Protein AF-A0A4U1BUS6-F1 (afdb_monomer_lite)

InterPro domains:
  IPR009061 Putative DNA-binding domain superfamily [SSF46955] (130-176)
  IPR036388 Winged helix-like DNA-binding domain superfamily [G3DSA:1.10.10.10] (131-181)

Structure (mmCIF, N/CA/C/O backbone):
data_AF-A0A4U1BUS6-F1
#
_entry.id   AF-A0A4U1BUS6-F1
#
loop_
_atom_site.group_PDB
_atom_site.id
_atom_site.type_symbol
_atom_site.label_atom_id
_atom_site.label_alt_id
_atom_site.label_comp_id
_atom_site.label_asym_id
_atom_site.label_entity_id
_atom_site.label_seq_id
_atom_site.pdbx_PDB_ins_code
_atom_site.Cartn_x
_atom_site.Cartn_y
_atom_site.Cartn_z
_atom_site.occupancy
_atom_site.B_iso_or_equiv
_atom_site.auth_seq_id
_atom_site.auth_comp_id
_atom_site.auth_asym_id
_atom_site.auth_atom_id
_atom_site.pdbx_PDB_model_num
ATOM 1 N N . MET A 1 1 ? 18.477 3.278 40.713 1.00 36.12 1 MET A N 1
ATOM 2 C CA . MET A 1 1 ? 17.295 3.728 39.943 1.00 36.12 1 MET A CA 1
ATOM 3 C C . MET A 1 1 ? 17.267 3.003 38.602 1.00 36.12 1 MET A C 1
ATOM 5 O O . MET A 1 1 ? 18.088 3.300 37.745 1.00 36.12 1 MET A O 1
ATOM 9 N N . LYS A 1 2 ? 16.392 2.003 38.437 1.00 34.62 2 LYS A N 1
ATOM 10 C CA . LYS A 1 2 ? 16.202 1.302 37.157 1.00 34.62 2 LYS A CA 1
ATOM 11 C C . LYS A 1 2 ? 15.303 2.166 36.267 1.00 34.62 2 LYS A C 1
ATOM 13 O O . LYS A 1 2 ? 14.120 2.302 36.561 1.00 34.62 2 LYS A O 1
ATOM 18 N N . LYS A 1 3 ? 15.855 2.769 35.210 1.00 36.47 3 LYS A N 1
ATOM 19 C CA . LYS A 1 3 ? 15.045 3.366 34.140 1.00 36.47 3 LYS A CA 1
ATOM 20 C C . LYS A 1 3 ? 14.495 2.221 33.295 1.00 36.47 3 LYS A C 1
ATOM 22 O O . LYS A 1 3 ? 15.249 1.503 32.647 1.00 36.47 3 LYS A O 1
ATOM 27 N N . ILE A 1 4 ? 13.186 2.018 33.375 1.00 35.44 4 ILE A N 1
ATOM 28 C CA . ILE A 1 4 ? 12.463 1.046 32.561 1.00 35.44 4 ILE A CA 1
ATOM 29 C C . ILE A 1 4 ? 12.391 1.633 31.148 1.00 35.44 4 ILE A C 1
ATOM 31 O O . ILE A 1 4 ? 11.639 2.574 30.905 1.00 35.44 4 ILE A O 1
ATOM 35 N N . SER A 1 5 ? 13.203 1.094 30.240 1.00 34.31 5 SER A N 1
ATOM 36 C CA . SER A 1 5 ? 13.028 1.251 28.795 1.00 34.31 5 SER A CA 1
ATOM 37 C C . SER A 1 5 ? 11.736 0.527 28.408 1.00 34.31 5 SER A C 1
ATOM 39 O O . SER A 1 5 ? 11.712 -0.695 28.270 1.00 34.31 5 SER A O 1
ATOM 41 N N . LYS A 1 6 ? 10.621 1.259 28.354 1.00 41.12 6 LYS A N 1
ATOM 42 C CA . LYS A 1 6 ? 9.380 0.787 27.733 1.00 41.12 6 LYS A CA 1
ATOM 43 C C . LYS A 1 6 ? 9.433 1.208 26.265 1.00 41.12 6 LYS A C 1
ATOM 45 O O . LYS A 1 6 ? 9.778 2.351 25.992 1.00 41.12 6 LYS A O 1
ATOM 50 N N . TYR A 1 7 ? 9.073 0.286 25.372 1.00 39.47 7 TYR A N 1
ATOM 51 C CA . TYR A 1 7 ? 8.979 0.432 23.907 1.00 39.47 7 TYR A CA 1
ATOM 52 C C . TYR A 1 7 ? 10.235 0.146 23.077 1.00 39.47 7 TYR A C 1
ATOM 54 O O . TYR A 1 7 ? 10.503 0.816 22.085 1.00 39.47 7 TYR A O 1
ATOM 62 N N . GLN A 1 8 ? 10.940 -0.939 23.388 1.00 40.22 8 GLN A N 1
ATOM 63 C CA . GLN A 1 8 ? 11.647 -1.678 22.341 1.00 40.22 8 GLN A CA 1
ATOM 64 C C . GLN A 1 8 ? 10.993 -3.051 22.210 1.00 40.22 8 GLN A C 1
ATOM 66 O O . GLN A 1 8 ? 11.548 -4.073 22.607 1.00 40.22 8 GLN A O 1
ATOM 71 N N . THR A 1 9 ? 9.751 -3.063 21.714 1.00 44.41 9 THR A N 1
ATOM 72 C CA . THR A 1 9 ? 9.121 -4.288 21.218 1.00 44.41 9 THR A CA 1
ATOM 73 C C . THR A 1 9 ? 9.997 -4.756 20.065 1.00 44.41 9 THR A C 1
ATOM 75 O O . THR A 1 9 ? 9.980 -4.180 18.981 1.00 44.41 9 THR A O 1
ATOM 78 N N . SER A 1 10 ? 10.888 -5.705 20.346 1.00 50.00 10 SER A N 1
ATOM 79 C CA . SER A 1 10 ? 11.819 -6.228 19.356 1.00 50.00 10 SER A CA 1
ATOM 80 C C . SER A 1 10 ? 11.019 -6.718 18.153 1.00 50.00 10 SER A C 1
ATOM 82 O O . SER A 1 10 ? 10.105 -7.522 18.327 1.00 50.00 10 SER A O 1
ATOM 84 N N . TRP A 1 11 ? 11.356 -6.272 16.942 1.00 50.28 11 TRP A N 1
ATOM 85 C CA . TRP A 1 11 ? 10.724 -6.712 15.688 1.00 50.28 11 TRP A CA 1
ATOM 86 C C . TRP A 1 11 ? 10.664 -8.245 15.556 1.00 50.28 11 TRP A C 1
ATOM 88 O O . TRP A 1 11 ? 9.760 -8.785 14.925 1.00 50.28 11 TRP A O 1
ATOM 98 N N . THR A 1 12 ? 11.575 -8.950 16.238 1.00 53.78 12 THR A N 1
ATOM 99 C CA . THR A 1 12 ? 11.614 -10.417 16.347 1.00 53.78 12 THR A CA 1
ATOM 100 C C . THR A 1 12 ? 10.429 -11.033 17.098 1.00 53.78 12 THR A C 1
ATOM 102 O O . THR A 1 12 ? 10.265 -12.247 17.057 1.00 53.78 12 THR A O 1
ATOM 105 N N . SER A 1 13 ? 9.640 -10.233 17.821 1.00 59.50 13 SER A N 1
ATOM 106 C CA . SER A 1 13 ? 8.430 -10.676 18.530 1.00 59.50 13 SER A CA 1
ATOM 107 C C . SER A 1 13 ? 7.160 -10.565 17.685 1.00 59.50 13 SER A C 1
ATOM 109 O O . SER A 1 13 ? 6.181 -11.232 17.999 1.00 59.50 13 SER A O 1
ATOM 111 N N . ILE A 1 14 ? 7.185 -9.759 16.616 1.00 62.75 14 ILE A N 1
ATOM 112 C CA . ILE A 1 14 ? 6.013 -9.453 15.780 1.00 62.75 14 ILE A CA 1
ATOM 113 C C . ILE A 1 14 ? 5.982 -10.350 14.538 1.00 62.75 14 ILE A C 1
ATOM 115 O O . ILE A 1 14 ? 4.923 -10.838 14.170 1.00 62.75 14 ILE A O 1
ATOM 119 N N . ALA A 1 15 ? 7.135 -10.631 13.921 1.00 65.31 15 ALA A N 1
ATOM 120 C CA . ALA A 1 15 ? 7.218 -11.524 12.766 1.00 65.31 15 ALA A CA 1
ATOM 121 C C . ALA A 1 15 ? 8.360 -12.536 12.910 1.00 65.31 15 ALA A C 1
ATOM 123 O O . ALA A 1 15 ? 9.442 -12.228 13.417 1.00 65.31 15 ALA A O 1
ATOM 124 N N . LYS A 1 16 ? 8.136 -13.762 12.417 1.00 74.00 16 LYS A N 1
ATOM 125 C CA . LYS A 1 16 ? 9.171 -14.805 12.372 1.00 74.00 16 LYS A CA 1
ATOM 126 C C . LYS A 1 16 ? 10.257 -14.401 11.356 1.00 74.00 16 LYS A C 1
ATOM 128 O O . LYS A 1 16 ? 9.911 -14.170 10.197 1.00 74.00 16 LYS A O 1
ATOM 133 N N . PRO A 1 17 ? 11.556 -14.395 11.717 1.00 70.81 17 PRO A N 1
ATOM 134 C CA . PRO A 1 17 ? 12.642 -13.973 10.819 1.00 70.81 17 PRO A CA 1
ATOM 135 C C . PRO A 1 17 ? 12.650 -14.686 9.456 1.00 70.81 17 PRO A C 1
ATOM 137 O O . PRO A 1 17 ? 12.842 -14.054 8.422 1.00 70.81 17 PRO A O 1
ATOM 140 N N . ASN A 1 18 ? 12.328 -15.984 9.439 1.00 80.38 18 ASN A N 1
ATOM 141 C CA . ASN A 1 18 ? 12.254 -16.779 8.209 1.00 80.38 18 ASN A CA 1
ATOM 142 C C . ASN A 1 18 ? 11.186 -16.289 7.215 1.00 80.38 18 ASN A C 1
ATOM 144 O O . ASN A 1 18 ? 11.340 -16.485 6.012 1.00 80.38 18 ASN A O 1
ATOM 148 N N . GLU A 1 19 ? 10.095 -15.686 7.688 1.00 82.12 19 GLU A N 1
ATOM 149 C CA . GLU A 1 19 ? 9.034 -15.175 6.813 1.00 82.12 19 GLU A CA 1
ATOM 150 C C . GLU A 1 19 ? 9.425 -13.834 6.182 1.00 82.12 19 GLU A C 1
ATOM 152 O O . GLU A 1 19 ? 9.172 -13.624 4.995 1.00 82.12 19 GLU A O 1
ATOM 157 N N . LEU A 1 20 ? 10.134 -12.976 6.924 1.00 82.31 20 LEU A N 1
ATOM 158 C CA . LEU A 1 20 ? 10.682 -11.725 6.393 1.00 82.31 20 LEU A CA 1
ATOM 159 C C . LEU A 1 20 ? 11.756 -11.981 5.329 1.00 82.31 20 LEU A C 1
ATOM 161 O O . LEU A 1 20 ? 11.752 -11.325 4.290 1.00 82.31 20 LEU A O 1
ATOM 165 N N . ASP A 1 21 ? 12.616 -12.983 5.521 1.00 84.06 21 ASP A N 1
ATOM 166 C CA . ASP A 1 21 ? 13.614 -13.362 4.514 1.00 84.06 21 ASP A CA 1
ATOM 167 C C . ASP A 1 21 ? 12.977 -13.930 3.239 1.00 84.06 21 ASP A C 1
ATOM 169 O O . ASP A 1 21 ? 13.398 -13.600 2.126 1.00 84.06 21 ASP A O 1
ATOM 173 N N . LYS A 1 22 ? 11.930 -14.757 3.365 1.00 86.38 22 LYS A N 1
ATOM 174 C CA . LYS A 1 22 ? 11.156 -15.222 2.201 1.00 86.38 22 LYS A CA 1
ATOM 175 C C . LYS A 1 22 ? 10.492 -14.054 1.479 1.00 86.38 22 LYS A C 1
ATOM 177 O O . LYS A 1 22 ? 10.518 -14.005 0.249 1.00 86.38 22 LYS A O 1
ATOM 182 N N . PHE A 1 23 ? 9.909 -13.122 2.230 1.00 87.38 23 PHE A N 1
ATOM 183 C CA . PHE A 1 23 ? 9.269 -11.932 1.685 1.00 87.38 23 PHE A CA 1
ATOM 184 C C . PHE A 1 23 ? 10.274 -11.044 0.944 1.00 87.38 23 PHE A C 1
ATOM 186 O O . PHE A 1 23 ? 10.038 -10.705 -0.214 1.00 87.38 23 PHE A O 1
ATOM 193 N N . LYS A 1 24 ? 11.448 -10.793 1.539 1.00 87.12 24 LYS A N 1
ATOM 194 C CA . LYS A 1 24 ? 12.575 -10.107 0.895 1.00 87.12 24 LYS A CA 1
ATOM 195 C C . LYS A 1 24 ? 12.939 -10.757 -0.433 1.00 87.12 24 LYS A C 1
ATOM 197 O O . LYS A 1 24 ? 12.942 -10.083 -1.456 1.00 87.12 24 LYS A O 1
ATOM 202 N N . ARG A 1 25 ? 13.206 -12.068 -0.449 1.00 85.81 25 ARG A N 1
ATOM 203 C CA . ARG A 1 25 ? 13.584 -12.779 -1.685 1.00 85.81 25 ARG A CA 1
ATOM 204 C C . ARG A 1 25 ? 12.539 -12.596 -2.785 1.00 85.81 25 ARG A C 1
ATOM 206 O O . ARG A 1 25 ? 12.905 -12.319 -3.920 1.00 85.81 25 ARG A O 1
ATOM 213 N N . LYS A 1 26 ? 11.250 -12.693 -2.451 1.00 86.94 26 LYS A N 1
ATOM 214 C CA . LYS A 1 26 ? 10.164 -12.499 -3.422 1.00 86.94 26 LYS A CA 1
ATOM 215 C C . LYS A 1 26 ? 10.061 -11.056 -3.927 1.00 86.94 26 LYS A C 1
ATOM 217 O O . LYS A 1 26 ? 9.867 -10.870 -5.123 1.00 86.94 26 LYS A O 1
ATOM 222 N N . ILE A 1 27 ? 10.240 -10.054 -3.059 1.00 86.44 27 ILE A N 1
ATOM 223 C CA . ILE A 1 27 ? 10.300 -8.639 -3.466 1.00 86.44 27 ILE A CA 1
ATOM 224 C C . ILE A 1 27 ? 11.443 -8.419 -4.458 1.00 86.44 27 ILE A C 1
ATOM 226 O O . ILE A 1 27 ? 11.257 -7.753 -5.475 1.00 86.44 27 ILE A O 1
ATOM 230 N N . LEU A 1 28 ? 12.627 -8.963 -4.173 1.00 83.06 28 LEU A N 1
ATOM 231 C CA . LEU A 1 28 ? 13.819 -8.741 -4.994 1.00 83.06 28 LEU A CA 1
ATOM 232 C C . LEU A 1 28 ? 13.713 -9.375 -6.384 1.00 83.06 28 LEU A C 1
ATOM 234 O O . LEU A 1 28 ? 14.223 -8.806 -7.342 1.00 83.06 28 LEU A O 1
ATOM 238 N N . LEU A 1 29 ? 13.032 -10.517 -6.493 1.00 84.00 29 LEU A N 1
ATOM 239 C CA . LEU A 1 29 ? 12.840 -11.226 -7.761 1.00 84.00 29 LEU A CA 1
ATOM 240 C C . LEU A 1 29 ? 11.815 -10.561 -8.688 1.00 84.00 29 LEU A C 1
ATOM 242 O O . LEU A 1 29 ? 11.810 -10.848 -9.882 1.00 84.00 29 LEU A O 1
ATOM 246 N N . LYS A 1 30 ? 10.938 -9.703 -8.160 1.00 83.25 30 LYS A N 1
ATOM 247 C CA . LYS A 1 30 ? 9.893 -9.048 -8.951 1.00 83.25 30 LYS A CA 1
ATOM 248 C C . LYS A 1 30 ? 10.387 -7.728 -9.569 1.00 83.25 30 LYS A C 1
ATOM 250 O O . LYS A 1 30 ? 11.066 -6.954 -8.879 1.00 83.25 30 LYS A O 1
ATOM 255 N N . PRO A 1 31 ? 10.046 -7.450 -10.844 1.00 80.81 31 PRO A N 1
ATOM 256 C CA . PRO A 1 31 ? 10.315 -6.160 -11.478 1.00 80.81 31 PRO A CA 1
ATOM 257 C C . PRO A 1 31 ? 9.515 -5.027 -10.810 1.00 80.81 31 PRO A C 1
ATOM 259 O O . PRO A 1 31 ? 8.610 -5.268 -10.016 1.00 80.81 31 PRO A O 1
ATOM 262 N N . ILE A 1 32 ? 9.876 -3.770 -11.090 1.00 82.31 32 ILE A N 1
ATOM 263 C CA . ILE A 1 32 ? 9.138 -2.597 -10.589 1.00 82.31 32 ILE A CA 1
ATOM 264 C C . ILE A 1 32 ? 7.957 -2.355 -11.520 1.00 82.31 32 ILE A C 1
ATOM 266 O O . ILE A 1 32 ? 8.085 -1.612 -12.483 1.00 82.31 32 ILE A O 1
ATOM 270 N N . ASN A 1 33 ? 6.844 -3.013 -11.233 1.00 83.25 33 ASN A N 1
ATOM 271 C CA . ASN A 1 33 ? 5.603 -2.914 -11.989 1.00 83.25 33 ASN A CA 1
ATOM 272 C C . ASN A 1 33 ? 4.397 -3.107 -11.051 1.00 83.25 33 ASN A C 1
ATOM 274 O O . ASN A 1 33 ? 4.547 -3.145 -9.822 1.00 83.25 33 ASN A O 1
ATOM 278 N N . GLN A 1 34 ? 3.205 -3.236 -11.632 1.00 84.12 34 GLN A N 1
ATOM 279 C CA . GLN A 1 34 ? 1.971 -3.514 -10.901 1.00 84.12 34 GLN A CA 1
ATOM 280 C C . GLN A 1 34 ? 2.036 -4.820 -10.090 1.00 84.12 34 GLN A C 1
ATOM 282 O O . GLN A 1 34 ? 1.678 -4.815 -8.915 1.00 84.12 34 GLN A O 1
ATOM 287 N N . ASP A 1 35 ? 2.598 -5.899 -10.644 1.00 85.62 35 ASP A N 1
ATOM 288 C CA . ASP A 1 35 ? 2.671 -7.218 -9.986 1.00 85.62 35 ASP A CA 1
ATOM 289 C C . ASP A 1 35 ? 3.459 -7.215 -8.669 1.00 85.62 35 ASP A C 1
ATOM 291 O O . ASP A 1 35 ? 3.328 -8.123 -7.837 1.00 85.62 35 ASP A O 1
ATOM 295 N N . LEU A 1 36 ? 4.380 -6.262 -8.509 1.00 88.19 36 LEU A N 1
ATOM 296 C CA . LEU A 1 36 ? 5.106 -6.058 -7.261 1.00 88.19 36 LEU A CA 1
ATOM 297 C C . LEU A 1 36 ? 4.225 -5.377 -6.216 1.00 88.19 36 LEU A C 1
ATOM 299 O O . LEU A 1 36 ? 4.302 -5.744 -5.045 1.00 88.19 36 LEU A O 1
ATOM 303 N N . ILE A 1 37 ? 3.413 -4.405 -6.632 1.00 87.56 37 ILE A N 1
ATOM 304 C CA . ILE A 1 37 ? 2.452 -3.731 -5.757 1.00 87.56 37 ILE A CA 1
ATOM 305 C C . ILE A 1 37 ? 1.412 -4.744 -5.288 1.00 87.56 37 ILE A C 1
ATOM 307 O O . ILE A 1 37 ? 1.270 -4.923 -4.084 1.00 87.56 37 ILE A O 1
ATOM 311 N N . GLU A 1 38 ? 0.799 -5.481 -6.214 1.00 88.88 38 GLU A N 1
ATOM 312 C CA . GLU A 1 38 ? -0.192 -6.521 -5.911 1.00 88.88 38 GLU A CA 1
ATOM 313 C C . GLU A 1 38 ? 0.382 -7.594 -4.982 1.00 88.88 38 GLU A C 1
ATOM 315 O O . GLU A 1 38 ? -0.231 -7.961 -3.988 1.00 88.88 38 GLU A O 1
ATOM 320 N N . PHE A 1 39 ? 1.623 -8.033 -5.217 1.00 92.56 39 PHE A N 1
ATOM 321 C CA . PHE A 1 39 ? 2.276 -8.992 -4.326 1.00 92.56 39 PHE A CA 1
ATOM 322 C C . PHE A 1 39 ? 2.445 -8.471 -2.891 1.00 92.56 39 PHE A C 1
ATOM 324 O O . PHE A 1 39 ? 2.297 -9.234 -1.931 1.00 92.56 39 PHE A O 1
ATOM 331 N N . ILE A 1 40 ? 2.829 -7.201 -2.732 1.00 90.62 40 ILE A N 1
ATOM 332 C CA . ILE A 1 40 ? 2.961 -6.600 -1.403 1.00 90.62 40 ILE A CA 1
ATOM 333 C C . ILE A 1 40 ? 1.569 -6.455 -0.788 1.00 90.62 40 ILE A C 1
ATOM 335 O O . ILE A 1 40 ? 1.387 -6.840 0.361 1.00 90.62 40 ILE A O 1
ATOM 339 N N . GLU A 1 41 ? 0.597 -5.968 -1.549 1.00 90.12 41 GLU A N 1
ATOM 340 C CA . GLU A 1 41 ? -0.791 -5.794 -1.131 1.00 90.12 41 GLU A CA 1
ATOM 341 C C . GLU A 1 41 ? -1.416 -7.098 -0.630 1.00 90.12 41 GLU A C 1
ATOM 343 O O . GLU A 1 41 ? -1.874 -7.144 0.510 1.00 90.12 41 GLU A O 1
ATOM 348 N N . ASP A 1 42 ? -1.340 -8.177 -1.408 1.00 91.06 42 ASP A N 1
ATOM 349 C CA . ASP A 1 42 ? -1.826 -9.505 -1.025 1.00 91.06 42 ASP A CA 1
ATOM 350 C C . ASP A 1 42 ? -1.174 -9.987 0.269 1.00 91.06 42 ASP A C 1
ATOM 352 O O . ASP A 1 42 ? -1.824 -10.563 1.149 1.00 91.06 42 ASP A O 1
ATOM 356 N N . LYS A 1 43 ? 0.133 -9.730 0.418 1.00 90.44 43 LYS A N 1
ATOM 357 C CA . LYS A 1 43 ? 0.846 -10.101 1.636 1.00 90.44 43 LYS A CA 1
ATOM 358 C C . LYS A 1 43 ? 0.346 -9.308 2.836 1.00 90.44 43 LYS A C 1
ATOM 360 O O . LYS A 1 43 ? 0.270 -9.906 3.899 1.00 90.44 43 LYS A O 1
ATOM 365 N N . ILE A 1 44 ? 0.031 -8.021 2.687 1.00 89.69 44 ILE A N 1
ATOM 366 C CA . ILE A 1 44 ? -0.494 -7.168 3.764 1.00 89.69 44 ILE A CA 1
ATOM 367 C C . ILE A 1 44 ? -1.938 -7.530 4.117 1.00 89.69 44 ILE A C 1
ATOM 369 O O . ILE A 1 44 ? -2.255 -7.622 5.302 1.00 89.69 44 ILE A O 1
ATOM 373 N N . LYS A 1 45 ? -2.788 -7.776 3.115 1.00 86.25 45 LYS A N 1
ATOM 374 C CA . LYS A 1 45 ? -4.178 -8.215 3.301 1.00 86.25 45 LYS A CA 1
ATOM 375 C C . LYS A 1 45 ? -4.254 -9.524 4.082 1.00 86.25 45 LYS A C 1
ATOM 377 O O . LYS A 1 45 ? -5.070 -9.641 4.979 1.00 86.25 45 LYS A O 1
ATOM 382 N N . GLY A 1 46 ? -3.338 -10.461 3.831 1.00 84.44 46 GLY A N 1
ATOM 383 C CA . GLY A 1 46 ? -3.272 -11.725 4.572 1.00 84.44 46 GLY A CA 1
ATOM 384 C C . GLY A 1 46 ? -2.742 -11.641 6.014 1.00 84.44 46 GLY A C 1
ATOM 385 O O . GLY A 1 46 ? -2.570 -12.687 6.643 1.00 84.44 46 GLY A O 1
ATOM 386 N N . LEU A 1 47 ? -2.411 -10.455 6.537 1.00 86.81 47 LEU A N 1
ATOM 387 C CA . LEU A 1 47 ? -1.976 -10.270 7.928 1.00 86.81 47 LEU A CA 1
ATOM 388 C C . LEU A 1 47 ? -3.151 -9.789 8.778 1.00 86.81 47 LEU A C 1
ATOM 390 O O . LEU A 1 47 ? -3.922 -8.945 8.348 1.00 86.81 47 LEU A O 1
ATOM 394 N N . ILE A 1 48 ? -3.241 -10.257 10.020 1.00 80.81 48 ILE A N 1
ATOM 395 C CA . ILE A 1 48 ? -4.353 -9.896 10.915 1.00 80.81 48 ILE A CA 1
ATOM 396 C C . ILE A 1 48 ? -4.001 -8.645 11.738 1.00 80.81 48 ILE A C 1
ATOM 398 O O . ILE A 1 48 ? -4.818 -7.750 11.931 1.00 80.81 48 ILE A O 1
ATOM 402 N N . GLY A 1 49 ? -2.763 -8.548 12.233 1.00 83.06 49 GLY A N 1
ATOM 403 C CA . GLY A 1 49 ? -2.358 -7.473 13.140 1.00 83.06 49 GLY A CA 1
ATOM 404 C C . GLY A 1 49 ? -1.945 -6.190 12.419 1.00 83.06 49 GLY A C 1
ATOM 405 O O . GLY A 1 49 ? -1.053 -6.223 11.575 1.00 83.06 49 GLY A O 1
ATOM 406 N N . ILE A 1 50 ? -2.491 -5.038 12.831 1.00 84.81 50 ILE A N 1
ATOM 407 C CA . ILE A 1 50 ? -2.096 -3.711 12.309 1.00 84.81 50 ILE A CA 1
ATOM 408 C C . ILE A 1 50 ? -0.581 -3.484 12.454 1.00 84.81 50 ILE A C 1
ATOM 410 O O . ILE A 1 50 ? 0.077 -3.029 11.521 1.00 84.81 50 ILE A O 1
ATOM 414 N N . ASP A 1 51 ? -0.001 -3.856 13.598 1.00 84.25 51 ASP A N 1
ATOM 415 C CA . ASP A 1 51 ? 1.443 -3.727 13.837 1.00 84.25 51 ASP A CA 1
ATOM 416 C C . ASP A 1 51 ? 2.280 -4.615 12.906 1.00 84.25 51 ASP A C 1
ATOM 418 O O . ASP A 1 51 ? 3.371 -4.227 12.482 1.00 84.25 51 ASP A O 1
ATOM 422 N N . GLU A 1 52 ? 1.762 -5.791 12.551 1.00 84.81 52 GLU A N 1
ATOM 423 C CA . GLU A 1 52 ? 2.407 -6.691 11.600 1.00 84.81 52 GLU A CA 1
ATOM 424 C C . GLU A 1 52 ? 2.311 -6.129 10.174 1.00 84.81 52 GLU A C 1
ATOM 426 O O . GLU A 1 52 ? 3.324 -6.073 9.474 1.00 84.81 52 GLU A O 1
ATOM 431 N N . LYS A 1 53 ? 1.143 -5.606 9.774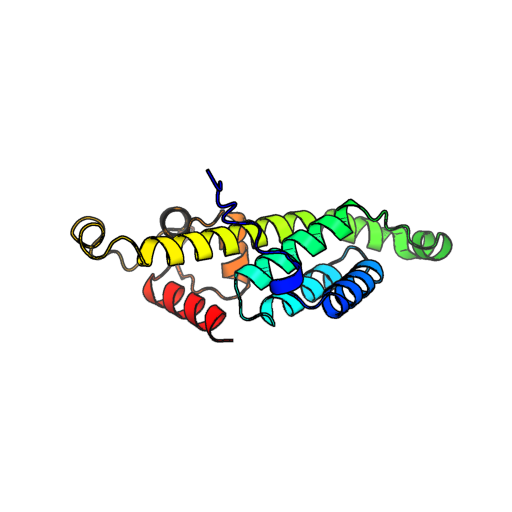 1.00 88.88 53 LYS A N 1
ATOM 432 C CA . LYS A 1 53 ? 0.950 -4.904 8.491 1.00 88.88 53 LYS A CA 1
ATOM 433 C C . LYS A 1 53 ? 1.950 -3.756 8.335 1.00 88.88 53 LYS A C 1
ATOM 435 O O . LYS A 1 53 ? 2.692 -3.697 7.352 1.00 88.88 53 LYS A O 1
ATOM 440 N N . MET A 1 54 ? 2.050 -2.890 9.343 1.00 87.62 54 MET A N 1
ATOM 441 C CA . MET A 1 54 ? 2.997 -1.771 9.341 1.00 87.62 54 MET A CA 1
ATOM 442 C C . MET A 1 54 ? 4.459 -2.237 9.280 1.00 87.62 54 MET A C 1
ATOM 444 O O . MET A 1 54 ? 5.262 -1.642 8.557 1.00 87.62 54 MET A O 1
ATOM 448 N N . LEU A 1 55 ? 4.820 -3.315 9.987 1.00 88.88 55 LEU A N 1
ATOM 449 C CA . LEU A 1 55 ? 6.164 -3.896 9.926 1.00 88.88 55 LEU A CA 1
ATOM 450 C C . LEU A 1 55 ? 6.522 -4.347 8.505 1.00 88.88 55 LEU A C 1
ATOM 452 O O . LEU A 1 55 ? 7.592 -3.990 8.005 1.00 88.88 55 LEU A O 1
ATOM 456 N N . TYR A 1 56 ? 5.646 -5.107 7.846 1.00 90.25 56 TYR A N 1
ATOM 457 C CA . TYR A 1 56 ? 5.900 -5.597 6.489 1.00 90.25 56 TYR A CA 1
ATOM 458 C C . TYR A 1 56 ? 6.001 -4.455 5.473 1.00 90.25 56 TYR A C 1
ATOM 460 O O . TYR A 1 56 ? 6.866 -4.503 4.598 1.00 90.25 56 TYR A O 1
ATOM 468 N N . LEU A 1 57 ? 5.200 -3.398 5.621 1.00 91.44 57 LEU A N 1
ATOM 469 C CA . LEU A 1 57 ? 5.281 -2.201 4.780 1.00 91.44 57 LEU A CA 1
ATOM 470 C C . LEU A 1 57 ? 6.602 -1.444 4.970 1.00 91.44 57 LEU A C 1
ATOM 472 O O . LEU A 1 57 ? 7.290 -1.143 3.993 1.00 91.44 57 LEU A O 1
ATOM 476 N N . HIS A 1 58 ? 7.016 -1.190 6.215 1.00 90.00 58 HIS A N 1
ATOM 477 C CA . HIS A 1 58 ? 8.315 -0.568 6.495 1.00 90.00 58 HIS A CA 1
ATOM 478 C C . HIS A 1 58 ? 9.481 -1.411 5.972 1.00 90.00 58 HIS A C 1
ATOM 480 O O . HIS A 1 58 ? 10.444 -0.871 5.420 1.00 90.00 58 HIS A O 1
ATOM 486 N N . PHE A 1 59 ? 9.388 -2.732 6.119 1.00 89.44 59 PHE A N 1
ATOM 487 C CA . PHE A 1 59 ? 10.386 -3.660 5.611 1.00 89.44 59 PHE A CA 1
ATOM 488 C C . PHE A 1 59 ? 10.446 -3.639 4.078 1.00 89.44 59 PHE A C 1
ATOM 490 O O . PHE A 1 59 ? 11.527 -3.470 3.517 1.00 89.44 59 PHE A O 1
ATOM 497 N N . ALA A 1 60 ? 9.301 -3.708 3.393 1.00 89.19 60 ALA A N 1
ATOM 498 C CA . ALA A 1 60 ? 9.230 -3.605 1.938 1.00 89.19 60 ALA A CA 1
ATOM 499 C C . ALA A 1 60 ? 9.819 -2.279 1.439 1.00 89.19 60 ALA A C 1
ATOM 501 O O . ALA A 1 60 ? 10.669 -2.286 0.551 1.00 89.19 60 ALA A O 1
ATOM 502 N N . LYS A 1 61 ? 9.453 -1.146 2.056 1.00 90.75 61 LYS A N 1
ATOM 503 C CA . LYS A 1 61 ? 9.998 0.175 1.705 1.00 90.75 61 LYS A CA 1
ATOM 504 C C . LYS A 1 61 ? 11.521 0.198 1.799 1.00 90.75 61 LYS A C 1
ATOM 506 O O . LYS A 1 61 ? 12.187 0.684 0.888 1.00 90.75 61 LYS A O 1
ATOM 511 N N . LYS A 1 62 ? 12.074 -0.351 2.884 1.00 88.00 62 LYS A N 1
ATOM 512 C CA . LYS A 1 62 ? 13.523 -0.436 3.096 1.00 88.00 62 LYS A CA 1
ATOM 513 C C . LYS A 1 62 ? 14.207 -1.257 2.001 1.00 88.00 62 LYS A C 1
ATOM 515 O O . LYS A 1 62 ? 15.202 -0.808 1.442 1.00 88.00 62 LYS A O 1
ATOM 520 N N . GLU A 1 63 ? 13.683 -2.438 1.684 1.00 87.75 63 GLU A N 1
ATOM 521 C CA . GLU A 1 63 ? 14.275 -3.312 0.665 1.00 87.75 63 GLU A CA 1
ATOM 522 C C . GLU A 1 63 ? 14.197 -2.695 -0.740 1.00 87.75 63 GLU A C 1
ATOM 524 O O . GLU A 1 63 ? 15.154 -2.794 -1.507 1.00 87.75 63 GLU A O 1
ATOM 529 N N . LEU A 1 64 ? 13.105 -1.992 -1.060 1.00 86.06 64 LEU A N 1
ATOM 530 C CA . LEU A 1 64 ? 12.941 -1.284 -2.333 1.00 86.06 64 LEU A CA 1
ATOM 531 C C . LEU A 1 64 ? 13.886 -0.088 -2.487 1.00 86.06 64 LEU A C 1
ATOM 533 O O . LEU A 1 64 ? 14.337 0.175 -3.597 1.00 86.06 64 LEU A O 1
ATOM 537 N N . LEU A 1 65 ? 14.189 0.624 -1.398 1.00 84.31 65 LEU A N 1
ATOM 538 C CA . LEU A 1 65 ? 15.119 1.758 -1.412 1.00 84.31 65 LEU A CA 1
ATOM 539 C C . LEU A 1 65 ? 16.585 1.324 -1.498 1.00 84.31 65 LEU A C 1
ATOM 541 O O . LEU A 1 65 ? 17.395 2.025 -2.095 1.00 84.31 65 LEU A O 1
ATOM 545 N N . HIS A 1 66 ? 16.939 0.195 -0.881 1.00 77.88 66 HIS A N 1
ATOM 546 C CA . HIS A 1 66 ? 18.328 -0.268 -0.807 1.00 77.88 66 HIS A CA 1
ATOM 547 C C . HIS A 1 66 ? 18.753 -1.171 -1.968 1.00 77.88 66 HIS A C 1
ATOM 549 O O . HIS A 1 66 ? 19.938 -1.476 -2.089 1.00 77.88 66 HIS A O 1
ATOM 555 N N . THR A 1 67 ? 17.818 -1.611 -2.811 1.00 74.06 67 THR A N 1
ATOM 556 C CA . THR A 1 67 ? 18.124 -2.525 -3.915 1.00 74.06 67 THR A CA 1
ATOM 557 C C . THR A 1 67 ? 18.073 -1.799 -5.251 1.00 74.06 67 THR A C 1
ATOM 559 O O . THR A 1 67 ? 16.996 -1.487 -5.762 1.00 74.06 67 THR A O 1
ATOM 562 N N . GLU A 1 68 ? 19.233 -1.616 -5.880 1.00 67.62 68 GLU A N 1
ATOM 563 C CA . GLU A 1 68 ? 19.289 -1.261 -7.297 1.00 67.62 68 GLU A CA 1
ATOM 564 C C . GLU A 1 68 ? 18.858 -2.458 -8.152 1.00 67.62 68 GLU A C 1
ATOM 566 O O . GLU A 1 68 ? 19.584 -3.441 -8.296 1.00 67.62 68 GLU A O 1
ATOM 571 N N . ARG A 1 69 ? 17.663 -2.377 -8.743 1.00 72.75 69 ARG A N 1
ATOM 572 C CA . ARG A 1 69 ? 17.196 -3.377 -9.706 1.00 72.75 69 ARG A CA 1
ATOM 573 C C . ARG A 1 69 ? 17.716 -3.033 -11.095 1.00 72.75 69 ARG A C 1
ATOM 575 O O . ARG A 1 69 ? 17.258 -2.065 -11.709 1.00 72.75 69 ARG A O 1
ATOM 582 N N . ARG A 1 70 ? 18.658 -3.838 -11.584 1.00 68.50 70 ARG A N 1
ATOM 583 C CA . ARG A 1 70 ? 19.157 -3.766 -12.958 1.00 68.50 70 ARG A CA 1
ATOM 584 C C . ARG A 1 70 ? 18.674 -5.002 -13.717 1.00 68.50 70 ARG A C 1
ATOM 586 O O . ARG A 1 70 ? 19.047 -6.105 -13.320 1.00 68.50 70 ARG A O 1
ATOM 593 N N . PRO A 1 71 ? 17.805 -4.845 -14.729 1.00 69.44 71 PRO A N 1
ATOM 594 C CA . PRO A 1 71 ? 17.498 -5.946 -15.629 1.00 69.44 71 PRO A CA 1
ATOM 595 C C . PRO A 1 71 ? 18.765 -6.381 -16.370 1.00 69.44 71 PRO A C 1
ATOM 597 O O . PRO A 1 71 ? 19.717 -5.606 -16.497 1.00 69.44 71 PRO A O 1
ATOM 600 N N . ASP A 1 72 ? 18.762 -7.624 -16.841 1.00 80.06 72 ASP A N 1
ATOM 601 C CA . ASP A 1 72 ? 19.792 -8.093 -17.759 1.00 80.06 72 ASP A CA 1
ATOM 602 C C . ASP A 1 72 ? 19.839 -7.194 -19.005 1.00 80.06 72 ASP A C 1
ATOM 604 O O . ASP A 1 72 ? 18.802 -6.702 -19.455 1.00 80.06 72 ASP A O 1
ATOM 608 N N . PHE A 1 73 ? 21.039 -6.944 -19.532 1.00 80.69 73 PHE A N 1
ATOM 609 C CA . PHE A 1 73 ? 21.238 -5.952 -20.588 1.00 80.69 73 PHE A CA 1
ATOM 610 C C . PHE A 1 73 ? 20.491 -6.331 -21.871 1.00 80.69 73 PHE A C 1
ATOM 612 O O . PHE A 1 73 ? 19.812 -5.487 -22.452 1.00 80.69 73 PHE A O 1
ATOM 619 N N . GLU A 1 74 ? 20.558 -7.599 -22.280 1.00 82.50 74 GLU A N 1
ATOM 620 C CA . GLU A 1 74 ? 19.894 -8.070 -23.499 1.00 82.50 74 GLU A CA 1
ATOM 621 C C . GLU A 1 74 ? 18.371 -8.012 -23.352 1.00 82.50 74 GLU A C 1
ATOM 623 O O . GLU A 1 74 ? 17.668 -7.531 -24.243 1.00 82.50 74 GLU A O 1
ATOM 628 N N . HIS A 1 75 ? 17.857 -8.413 -22.187 1.00 82.88 75 HIS A N 1
ATOM 629 C CA . HIS A 1 75 ? 16.432 -8.314 -21.880 1.00 82.88 75 HIS A CA 1
ATOM 630 C C . HIS A 1 75 ? 15.950 -6.857 -21.808 1.00 82.88 75 HIS A C 1
ATOM 632 O O . HIS A 1 75 ? 14.856 -6.533 -22.263 1.00 82.88 75 HIS A O 1
ATOM 638 N N . PHE A 1 76 ? 16.751 -5.957 -21.240 1.00 82.31 76 PHE A N 1
ATOM 639 C CA . PHE A 1 76 ? 16.410 -4.541 -21.172 1.00 82.31 76 PHE A CA 1
ATOM 640 C C . PHE A 1 76 ? 16.289 -3.927 -22.564 1.00 82.31 76 PHE A C 1
ATOM 642 O O . PHE A 1 76 ? 15.292 -3.271 -22.833 1.00 82.31 76 PHE A O 1
ATOM 649 N N . VAL A 1 77 ? 17.249 -4.189 -23.455 1.00 84.00 77 VAL A N 1
ATOM 650 C CA . VAL A 1 77 ? 17.213 -3.688 -24.838 1.00 84.00 77 VAL A CA 1
ATOM 651 C C . VAL A 1 77 ? 15.985 -4.213 -25.588 1.00 84.00 77 VAL A C 1
ATOM 653 O O . VAL A 1 77 ? 15.362 -3.471 -26.340 1.00 84.00 77 VAL A O 1
ATOM 656 N N . ALA A 1 78 ? 15.597 -5.470 -25.360 1.00 86.38 78 ALA A N 1
ATOM 657 C CA . ALA A 1 78 ? 14.429 -6.063 -26.008 1.00 86.38 78 ALA A CA 1
ATOM 658 C C . ALA A 1 78 ? 13.079 -5.492 -25.522 1.00 86.38 78 ALA A C 1
ATOM 660 O O . ALA A 1 78 ? 12.098 -5.550 -26.262 1.00 86.38 78 ALA A O 1
ATOM 661 N N . PHE A 1 79 ? 13.012 -4.957 -24.297 1.00 83.19 79 PHE A N 1
ATOM 662 C CA . PHE A 1 79 ? 11.761 -4.538 -23.645 1.00 83.19 79 PHE A CA 1
ATOM 663 C C . PHE A 1 79 ? 11.842 -3.140 -23.011 1.00 83.19 79 PHE A C 1
ATOM 665 O O . PHE A 1 79 ? 11.137 -2.858 -22.039 1.00 83.19 79 PHE A O 1
ATOM 672 N N . GLU A 1 80 ? 12.703 -2.265 -23.534 1.00 83.19 80 GLU A N 1
ATOM 673 C CA . GLU A 1 80 ? 13.002 -0.952 -22.948 1.00 83.19 80 GLU A CA 1
ATOM 674 C C . GLU A 1 80 ? 11.730 -0.123 -22.725 1.00 83.19 80 GLU A C 1
ATOM 676 O O . GLU A 1 80 ? 11.506 0.381 -21.622 1.00 83.19 80 GLU A O 1
ATOM 681 N N . ASP A 1 81 ? 10.851 -0.075 -23.728 1.00 84.00 81 ASP A N 1
ATOM 682 C CA . ASP A 1 81 ? 9.587 0.664 -23.671 1.00 84.00 81 ASP A CA 1
ATOM 683 C C . ASP A 1 81 ? 8.701 0.216 -22.501 1.00 84.00 81 ASP A C 1
ATOM 685 O O . ASP A 1 81 ? 8.138 1.051 -21.788 1.00 84.00 81 ASP A O 1
ATOM 689 N N . ASN A 1 82 ? 8.628 -1.094 -22.239 1.00 80.81 82 ASN A N 1
ATOM 690 C CA . ASN A 1 82 ? 7.849 -1.638 -21.126 1.00 80.81 82 ASN A CA 1
ATOM 691 C C . ASN A 1 82 ? 8.444 -1.206 -19.782 1.00 80.81 82 ASN A C 1
ATOM 693 O O . ASN A 1 82 ? 7.718 -0.738 -18.909 1.00 80.81 82 ASN A O 1
ATOM 697 N N . TYR A 1 83 ? 9.770 -1.284 -19.628 1.00 78.00 83 TYR A N 1
ATOM 698 C CA . TYR A 1 83 ? 10.437 -0.845 -18.401 1.00 78.00 83 TYR A CA 1
ATOM 699 C C . TYR A 1 83 ? 10.264 0.652 -18.141 1.00 78.00 83 TYR A C 1
ATOM 701 O O . TYR A 1 83 ? 10.099 1.061 -16.988 1.00 78.00 83 TYR A O 1
ATOM 709 N N . MET A 1 84 ? 10.322 1.477 -19.188 1.00 79.88 84 MET A N 1
ATOM 710 C CA . MET A 1 84 ? 10.133 2.920 -19.058 1.00 79.88 84 MET A CA 1
ATOM 711 C C . MET A 1 84 ? 8.688 3.261 -18.699 1.00 79.88 84 MET A C 1
ATOM 713 O O . MET A 1 84 ? 8.467 4.065 -17.791 1.00 79.88 84 MET A O 1
ATOM 717 N N . ASN A 1 85 ? 7.718 2.615 -19.349 1.00 81.75 85 ASN A N 1
ATOM 718 C CA . ASN A 1 85 ? 6.298 2.786 -19.055 1.00 81.75 85 ASN A CA 1
ATOM 719 C C . ASN A 1 85 ? 5.964 2.351 -17.618 1.00 81.75 85 ASN A C 1
ATOM 721 O O . ASN A 1 85 ? 5.330 3.095 -16.866 1.00 81.75 85 ASN A O 1
ATOM 725 N N . ASP A 1 86 ? 6.471 1.193 -17.191 1.00 80.19 86 ASP A N 1
ATOM 726 C CA . ASP A 1 86 ? 6.245 0.675 -15.843 1.00 80.19 86 ASP A CA 1
ATOM 727 C C . ASP A 1 86 ? 6.843 1.592 -14.770 1.00 80.19 86 ASP A C 1
ATOM 729 O O . ASP A 1 86 ? 6.195 1.887 -13.767 1.00 80.19 86 ASP A O 1
ATOM 733 N N . ARG A 1 87 ? 8.053 2.122 -14.991 1.00 76.75 87 ARG A N 1
ATOM 734 C CA . ARG A 1 87 ? 8.687 3.068 -14.056 1.00 76.75 87 ARG A CA 1
ATOM 735 C C . ARG A 1 87 ? 7.952 4.401 -13.945 1.00 76.75 87 ARG A C 1
ATOM 737 O O . ARG A 1 87 ? 8.018 5.033 -12.890 1.00 76.75 87 ARG A O 1
ATOM 744 N N . GLN A 1 88 ? 7.311 4.858 -15.020 1.00 79.00 88 GLN A N 1
ATOM 745 C CA . GLN A 1 88 ? 6.541 6.102 -15.009 1.00 79.00 88 GLN A CA 1
ATOM 746 C C . GLN A 1 88 ? 5.201 5.931 -14.289 1.00 79.00 88 GLN A C 1
ATOM 748 O O . GLN A 1 88 ? 4.811 6.804 -13.511 1.00 79.00 88 GLN A O 1
ATOM 753 N N . ASN A 1 89 ? 4.525 4.803 -14.514 1.00 79.12 89 ASN A N 1
ATOM 754 C CA . ASN A 1 89 ? 3.167 4.583 -14.021 1.00 79.12 89 ASN A CA 1
ATOM 755 C C . ASN A 1 89 ? 3.123 3.953 -12.627 1.00 79.12 89 ASN A C 1
ATOM 757 O O . ASN A 1 89 ? 2.230 4.264 -11.838 1.00 79.12 89 ASN A O 1
ATOM 761 N N . PHE A 1 90 ? 4.093 3.101 -12.291 1.00 81.56 90 PHE A N 1
ATOM 762 C CA . PHE A 1 90 ? 4.103 2.362 -11.036 1.00 81.56 90 PHE A CA 1
ATOM 763 C C . PHE A 1 90 ? 5.196 2.875 -10.110 1.00 81.56 90 PHE A C 1
ATOM 765 O O . PHE A 1 90 ? 6.395 2.775 -10.369 1.00 81.56 90 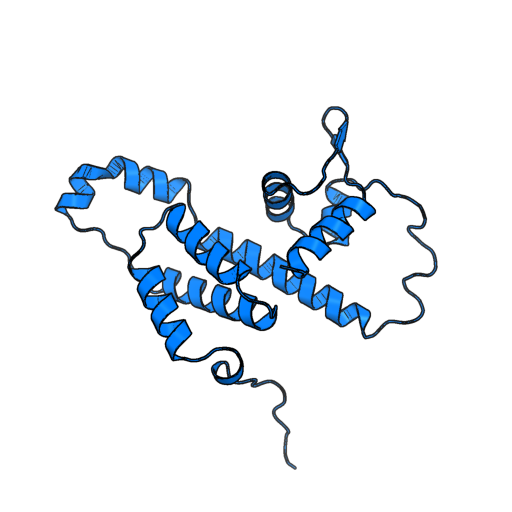PHE A O 1
ATOM 772 N N . ASN A 1 91 ? 4.766 3.390 -8.959 1.00 84.75 91 ASN A N 1
ATOM 773 C CA . ASN A 1 91 ? 5.667 3.802 -7.895 1.00 84.75 91 ASN A CA 1
ATOM 774 C C . ASN A 1 91 ? 5.332 3.048 -6.599 1.00 84.75 91 ASN A C 1
ATOM 776 O O . ASN A 1 91 ? 4.571 3.558 -5.771 1.00 84.75 91 ASN A O 1
ATOM 780 N N . PRO A 1 92 ? 5.912 1.847 -6.401 1.00 85.94 92 PRO A N 1
ATOM 781 C CA . PRO A 1 92 ? 5.659 1.036 -5.214 1.00 85.94 92 PRO A CA 1
ATOM 782 C C . PRO A 1 92 ? 6.009 1.755 -3.908 1.00 85.94 92 PRO A C 1
ATOM 784 O O . PRO A 1 92 ? 5.344 1.547 -2.904 1.00 85.94 92 PRO A O 1
ATOM 787 N N . ILE A 1 93 ? 7.015 2.638 -3.908 1.00 87.00 93 ILE A N 1
ATOM 788 C CA . ILE A 1 93 ? 7.406 3.395 -2.707 1.00 87.00 93 ILE A CA 1
ATOM 789 C C . ILE A 1 93 ? 6.298 4.373 -2.313 1.00 87.00 93 ILE A C 1
ATOM 791 O O . ILE A 1 93 ? 5.877 4.378 -1.160 1.00 87.00 93 ILE A O 1
ATOM 795 N N . LYS A 1 94 ? 5.783 5.153 -3.273 1.00 86.88 94 LYS A N 1
ATOM 796 C CA . LYS A 1 94 ? 4.646 6.053 -3.026 1.00 86.88 94 LYS A CA 1
ATOM 797 C C . LYS A 1 94 ? 3.407 5.282 -2.575 1.00 86.88 94 LYS A C 1
ATOM 799 O O . LYS A 1 94 ? 2.701 5.751 -1.691 1.00 86.88 94 LYS A O 1
ATOM 804 N N . TRP A 1 95 ? 3.153 4.110 -3.160 1.00 90.25 95 TRP A N 1
ATOM 805 C CA . TRP A 1 95 ? 2.051 3.249 -2.729 1.00 90.25 95 TRP A CA 1
ATOM 806 C C . TRP A 1 95 ? 2.232 2.783 -1.273 1.00 90.25 95 TRP A C 1
ATOM 808 O O . TRP A 1 95 ? 1.297 2.902 -0.486 1.00 90.25 95 TRP A O 1
ATOM 818 N N . ILE A 1 96 ? 3.439 2.354 -0.877 1.00 89.44 96 ILE A N 1
ATOM 819 C CA . ILE A 1 96 ? 3.723 1.958 0.514 1.00 89.44 96 ILE A CA 1
ATOM 820 C C . ILE A 1 96 ? 3.538 3.133 1.479 1.00 89.44 96 ILE A C 1
ATOM 822 O O . ILE A 1 96 ? 3.032 2.936 2.579 1.00 89.44 96 ILE A O 1
ATOM 826 N N . ASP A 1 97 ? 3.936 4.346 1.096 1.00 85.88 97 ASP A N 1
ATOM 827 C CA . ASP A 1 97 ? 3.780 5.530 1.948 1.00 85.88 97 ASP A CA 1
ATOM 828 C C . ASP A 1 97 ? 2.310 5.832 2.250 1.00 85.88 97 ASP A C 1
ATOM 830 O O . ASP A 1 97 ? 1.954 6.069 3.405 1.00 85.88 97 ASP A O 1
ATOM 834 N N . VAL A 1 98 ? 1.456 5.743 1.229 1.00 85.81 98 VAL A N 1
ATOM 835 C CA . VAL A 1 98 ? -0.001 5.869 1.368 1.00 85.81 98 VAL A CA 1
ATOM 836 C C . VAL A 1 98 ? -0.564 4.782 2.287 1.00 85.81 98 VAL A C 1
ATOM 838 O O . VAL A 1 98 ? -1.416 5.056 3.133 1.00 85.81 98 VAL A O 1
ATOM 841 N N . GLU A 1 99 ? -0.074 3.551 2.152 1.00 87.44 99 GLU A N 1
ATOM 842 C CA . GLU A 1 99 ? -0.533 2.424 2.961 1.00 87.44 99 GLU A CA 1
ATOM 843 C C . GLU A 1 99 ? -0.104 2.551 4.433 1.00 87.44 99 GLU A C 1
ATOM 845 O O . GLU A 1 99 ? -0.885 2.295 5.348 1.00 87.44 99 GLU A O 1
ATOM 850 N N . LEU A 1 100 ? 1.123 3.007 4.689 1.00 87.00 100 LEU A N 1
ATOM 851 C CA . LEU A 1 100 ? 1.613 3.279 6.041 1.00 87.00 100 LEU A CA 1
ATOM 852 C C . LEU A 1 100 ? 0.812 4.387 6.727 1.00 87.00 100 LEU A C 1
ATOM 854 O O . LEU A 1 100 ? 0.496 4.259 7.912 1.00 87.00 100 LEU A O 1
ATOM 858 N N . GLU A 1 101 ? 0.477 5.457 6.003 1.00 81.88 101 GLU A N 1
ATOM 859 C CA . GLU A 1 101 ? -0.385 6.531 6.505 1.00 81.88 101 GLU A CA 1
ATOM 860 C C . GLU A 1 101 ? -1.753 5.977 6.922 1.00 81.88 101 GLU A C 1
ATOM 862 O O . GLU A 1 101 ? -2.210 6.229 8.039 1.00 81.88 101 GLU A O 1
ATOM 867 N N . PHE A 1 102 ? -2.361 5.143 6.073 1.00 84.56 102 PHE A N 1
ATOM 868 C CA . PHE A 1 102 ? -3.639 4.494 6.355 1.00 84.56 102 PHE A CA 1
ATOM 869 C C . PHE A 1 102 ? -3.608 3.696 7.668 1.00 84.56 102 PHE A C 1
ATOM 871 O O . PHE A 1 102 ? -4.376 3.994 8.585 1.00 84.56 102 PHE A O 1
ATOM 878 N N . TRP A 1 103 ? -2.687 2.738 7.813 1.00 84.25 103 TRP A N 1
ATOM 879 C CA . TRP A 1 103 ? -2.629 1.897 9.017 1.00 84.25 103 TRP A CA 1
ATOM 880 C C . TRP A 1 103 ? -2.257 2.682 10.279 1.00 84.25 103 TRP A C 1
ATOM 882 O O . TRP A 1 103 ? -2.748 2.373 11.366 1.00 84.25 103 TRP A O 1
ATOM 892 N N . THR A 1 104 ? -1.450 3.738 10.142 1.00 82.81 104 THR A N 1
ATOM 893 C CA . THR A 1 104 ? -1.144 4.652 11.253 1.00 82.81 104 THR A CA 1
ATOM 894 C C . THR A 1 104 ? -2.410 5.346 11.752 1.00 82.81 104 THR A C 1
ATOM 896 O O . THR A 1 104 ? -2.640 5.412 12.960 1.00 82.81 104 THR A O 1
ATOM 899 N N . ASN A 1 105 ? -3.263 5.817 10.841 1.00 79.06 105 ASN A N 1
ATOM 900 C CA . ASN A 1 105 ? -4.501 6.509 11.192 1.00 79.06 105 ASN A CA 1
ATOM 901 C C . ASN A 1 105 ? -5.530 5.572 11.831 1.00 79.06 105 ASN A C 1
ATOM 903 O O . ASN A 1 105 ? -6.124 5.936 12.845 1.00 79.06 105 ASN A O 1
ATOM 907 N N . ILE A 1 106 ? -5.673 4.343 11.327 1.00 80.31 106 ILE A N 1
ATOM 908 C CA . ILE A 1 106 ? -6.523 3.320 11.960 1.00 80.31 106 ILE A CA 1
ATOM 909 C C . ILE A 1 106 ? -6.031 3.009 13.378 1.00 80.31 106 ILE A C 1
ATOM 911 O O . ILE A 1 106 ? -6.810 3.012 14.333 1.00 80.31 106 ILE A O 1
ATOM 915 N N . LYS A 1 107 ? -4.718 2.830 13.557 1.00 81.38 107 LYS A N 1
ATOM 916 C CA . LYS A 1 107 ? -4.126 2.605 14.880 1.00 81.38 107 LYS A CA 1
ATOM 917 C C . LYS A 1 107 ? -4.408 3.764 15.844 1.00 81.38 107 LYS A C 1
ATOM 919 O O . LYS A 1 107 ? -4.733 3.524 17.007 1.00 81.38 107 LYS A O 1
ATOM 924 N N . LEU A 1 108 ? -4.313 5.009 15.369 1.00 77.94 108 LEU A N 1
ATOM 925 C CA . LEU A 1 108 ? -4.633 6.201 16.159 1.00 77.94 108 LEU A CA 1
ATOM 926 C C . LEU A 1 108 ? -6.112 6.232 16.568 1.00 77.94 108 LEU A C 1
ATOM 928 O O . LEU A 1 108 ? -6.402 6.466 17.742 1.00 77.94 108 LEU A O 1
ATOM 932 N N . LEU A 1 109 ? -7.035 5.940 15.647 1.00 72.69 109 LEU A N 1
ATOM 933 C CA . LEU A 1 109 ? -8.473 5.860 15.933 1.00 72.69 109 LEU A CA 1
ATOM 934 C C . LEU A 1 109 ? -8.779 4.798 16.997 1.00 72.69 109 LEU A C 1
ATOM 936 O O . LEU A 1 109 ? -9.439 5.107 17.990 1.00 72.69 109 LEU A O 1
ATOM 940 N N . ASN A 1 110 ? -8.216 3.597 16.856 1.00 72.06 110 ASN A N 1
ATOM 941 C CA . ASN A 1 110 ? -8.410 2.503 17.810 1.00 72.06 110 ASN A CA 1
ATOM 942 C C . ASN A 1 110 ? -7.823 2.832 19.196 1.00 72.06 110 ASN A C 1
ATOM 944 O O . ASN A 1 110 ? -8.403 2.479 20.221 1.00 72.06 110 ASN A O 1
ATOM 948 N N . SER A 1 111 ? -6.708 3.571 19.252 1.00 66.00 111 SER A N 1
ATOM 949 C CA . SER A 1 111 ? -6.103 4.000 20.523 1.00 66.00 111 SER A CA 1
ATOM 950 C C . SER A 1 111 ? -6.883 5.119 21.234 1.00 66.00 111 SER A C 1
ATOM 952 O O . SER A 1 111 ? -6.973 5.125 22.461 1.00 66.00 111 SER A O 1
ATOM 954 N N . ASN A 1 112 ? -7.503 6.035 20.483 1.00 54.84 112 ASN A N 1
ATOM 955 C CA . ASN A 1 112 ? -8.317 7.126 21.032 1.00 54.84 112 ASN A CA 1
ATOM 956 C C . ASN A 1 112 ? -9.702 6.658 21.510 1.00 54.84 112 ASN A C 1
ATOM 958 O O . ASN A 1 112 ? -10.276 7.263 22.419 1.00 54.84 112 ASN A O 1
ATOM 962 N N . GLN A 1 113 ? -10.220 5.556 20.958 1.00 52.62 113 GLN A N 1
ATOM 963 C CA . GLN A 1 113 ? -11.430 4.901 21.464 1.00 52.62 113 GLN A CA 1
ATOM 964 C C . GLN A 1 113 ? -11.241 4.317 22.878 1.00 52.62 113 GLN A C 1
ATOM 966 O O . GLN A 1 113 ? -12.212 4.209 23.621 1.00 52.62 113 GLN A O 1
ATOM 971 N N . GLN A 1 114 ? -10.006 4.003 23.296 1.00 48.16 114 GLN A N 1
ATOM 972 C CA . GLN A 1 114 ? -9.714 3.463 24.633 1.00 48.16 114 GLN A CA 1
ATOM 973 C C . GLN A 1 114 ? -9.583 4.522 25.743 1.00 48.16 114 GLN A C 1
ATOM 975 O O . GLN A 1 114 ? -9.609 4.156 26.916 1.00 48.16 114 GLN A O 1
ATOM 980 N N . THR A 1 115 ? -9.459 5.817 25.424 1.00 47.00 115 THR A N 1
ATOM 981 C CA . THR A 1 115 ? -9.199 6.879 26.423 1.00 47.00 115 THR A CA 1
ATOM 982 C C . THR A 1 115 ? -10.314 7.911 26.596 1.00 47.00 115 THR A C 1
ATOM 984 O O . THR A 1 115 ? -10.159 8.823 27.404 1.00 47.00 115 THR A O 1
ATOM 987 N N . SER A 1 116 ? -11.449 7.799 25.898 1.00 44.16 116 SER A N 1
ATOM 988 C CA . SER A 1 116 ? -12.483 8.845 25.956 1.00 44.16 116 SER A CA 1
ATOM 989 C C . SER A 1 116 ? -13.924 8.327 25.941 1.00 44.16 116 SER A C 1
ATOM 991 O O . SER A 1 116 ? -14.762 8.749 25.146 1.00 44.16 116 SER A O 1
ATOM 993 N N . SER A 1 117 ? -14.248 7.469 26.906 1.00 54.00 117 SER A N 1
ATOM 994 C CA . SER A 1 117 ? -15.629 7.249 27.332 1.00 54.00 117 SER A CA 1
ATOM 995 C C . SER A 1 117 ? -16.125 8.448 28.158 1.00 54.00 117 SER A C 1
ATOM 997 O O . SER A 1 117 ? -16.045 8.359 29.372 1.00 54.00 117 SER A O 1
ATOM 999 N N . GLU A 1 118 ? -16.565 9.566 27.538 1.00 45.88 118 GLU A N 1
ATOM 1000 C CA . GLU A 1 118 ? -17.718 10.379 28.041 1.00 45.88 118 GLU A CA 1
ATOM 1001 C C . GLU A 1 118 ? -17.982 11.773 27.389 1.00 45.88 118 GLU A C 1
ATOM 1003 O O . GLU A 1 118 ? -19.083 12.278 27.584 1.00 45.88 118 GLU A O 1
ATOM 1008 N N . ILE A 1 119 ? -17.105 12.428 26.592 1.00 48.66 119 ILE A N 1
ATOM 1009 C CA . ILE A 1 119 ? -17.353 13.852 26.171 1.00 48.66 119 ILE A CA 1
ATOM 1010 C C . ILE A 1 119 ? -17.402 14.146 24.647 1.00 48.66 119 ILE A C 1
ATOM 1012 O O . ILE A 1 119 ? -18.177 15.007 24.229 1.00 48.66 119 ILE A O 1
ATOM 1016 N N . ALA A 1 120 ? -16.673 13.453 23.762 1.00 48.81 120 ALA A N 1
ATOM 1017 C CA . ALA A 1 120 ? -16.623 13.841 22.332 1.00 48.81 120 ALA A CA 1
ATOM 1018 C C . ALA A 1 120 ? -17.842 13.392 21.498 1.00 48.81 120 ALA A C 1
ATOM 1020 O O . ALA A 1 120 ? -18.150 13.988 20.467 1.00 48.81 120 ALA A O 1
ATOM 1021 N N . GLN A 1 121 ? -18.582 12.393 21.986 1.00 46.94 121 GLN A N 1
ATOM 1022 C CA . GLN A 1 121 ? -19.889 12.003 21.454 1.00 46.94 121 GLN A CA 1
ATOM 1023 C C . GLN A 1 121 ? -20.992 13.039 21.714 1.00 46.94 121 GLN A C 1
ATOM 1025 O O . GLN A 1 121 ? -22.059 12.938 21.118 1.00 46.94 121 GLN A O 1
ATOM 1030 N N . ALA A 1 122 ? -20.809 14.029 22.591 1.00 47.38 122 ALA A N 1
ATOM 1031 C CA . ALA A 1 122 ? -22.001 14.626 23.177 1.00 47.38 122 ALA A CA 1
ATOM 1032 C C . ALA A 1 122 ? -22.755 15.649 22.307 1.00 47.38 122 ALA A C 1
ATOM 1034 O O . ALA A 1 122 ? -23.959 15.749 22.516 1.00 47.38 122 ALA A O 1
ATOM 1035 N N . LYS A 1 123 ? -22.163 16.431 21.378 1.00 44.44 123 LYS A N 1
ATOM 1036 C CA . LYS A 1 123 ? -22.937 17.594 20.864 1.00 44.44 123 LYS A CA 1
ATOM 1037 C C . LYS A 1 123 ? -22.818 18.128 19.435 1.00 44.44 123 LYS A C 1
ATOM 1039 O O . LYS A 1 123 ? -23.689 18.929 19.115 1.00 44.44 123 LYS A O 1
ATOM 1044 N N . LEU A 1 124 ? -21.852 17.792 18.573 1.00 49.12 124 LEU A N 1
ATOM 1045 C CA . LEU A 1 124 ? -21.564 18.751 17.476 1.00 49.12 124 LEU A CA 1
ATOM 1046 C C . LEU A 1 124 ? -21.424 18.277 16.023 1.00 49.12 124 LEU A C 1
ATOM 1048 O O . LEU A 1 124 ? -21.163 19.119 15.172 1.00 49.12 124 LEU A O 1
ATOM 1052 N N . THR A 1 125 ? -21.766 17.028 15.696 1.00 42.00 125 THR A N 1
ATOM 1053 C CA . THR A 1 125 ? -22.143 16.625 14.314 1.00 42.00 125 THR A CA 1
ATOM 1054 C C . THR A 1 125 ? -23.235 15.540 14.299 1.00 42.00 125 THR A C 1
ATOM 1056 O O . THR A 1 125 ? -23.239 14.627 13.480 1.00 42.00 125 THR A O 1
ATOM 1059 N N . LEU A 1 126 ? -24.208 15.629 15.212 1.00 45.97 126 LEU A N 1
ATOM 1060 C CA . LEU A 1 126 ? -25.431 14.823 15.154 1.00 45.97 126 LEU A CA 1
ATOM 1061 C C . LEU A 1 126 ? -26.203 15.094 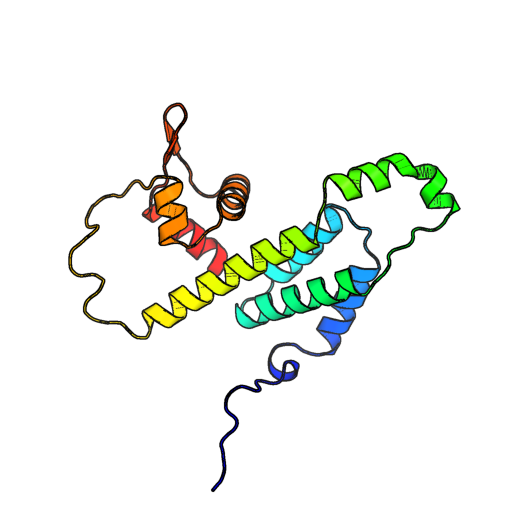13.837 1.00 45.97 126 LEU A C 1
ATOM 1063 O O . LEU A 1 126 ? -26.696 16.202 13.638 1.00 45.97 126 LEU A O 1
ATOM 1067 N N . SER A 1 127 ? -26.378 14.054 13.006 1.00 51.84 127 SER A N 1
ATOM 1068 C CA . SER A 1 127 ? -27.318 13.902 11.863 1.00 51.84 127 SER A CA 1
ATOM 1069 C C . SER A 1 127 ? -26.880 14.216 10.421 1.00 51.84 127 SER A C 1
ATOM 1071 O O . SER A 1 127 ? -27.739 14.282 9.543 1.00 51.84 127 SER A O 1
ATOM 1073 N N . LYS A 1 128 ? -25.587 14.319 10.092 1.00 58.28 128 LYS A N 1
ATOM 1074 C CA . LYS A 1 128 ? -25.185 14.302 8.670 1.00 58.28 128 LYS A CA 1
ATOM 1075 C C . LYS A 1 128 ? -24.754 12.892 8.261 1.00 58.28 128 LYS A C 1
ATOM 1077 O O . LYS A 1 128 ? -23.585 12.547 8.357 1.00 58.28 128 LYS A O 1
ATOM 1082 N N . SER A 1 129 ? -25.711 12.072 7.819 1.00 71.69 129 SER A N 1
ATOM 1083 C CA . SER A 1 129 ? -25.432 10.734 7.263 1.00 71.69 129 SER A CA 1
ATOM 1084 C C . SER A 1 129 ? -24.566 10.794 6.003 1.00 71.69 129 SER A C 1
ATOM 1086 O O . SER A 1 129 ? -23.837 9.856 5.709 1.00 71.69 129 SER A O 1
ATOM 1088 N N . TRP A 1 130 ? -24.613 11.922 5.292 1.00 80.50 130 TRP A N 1
ATOM 1089 C CA . TRP A 1 130 ? -23.920 12.152 4.031 1.00 80.50 130 TRP A CA 1
ATOM 1090 C C . TRP A 1 130 ? -22.746 13.115 4.192 1.00 80.50 130 TRP A C 1
ATOM 1092 O O . TRP A 1 130 ? -22.932 14.313 4.418 1.00 80.50 130 TRP A O 1
ATOM 1102 N N . LEU A 1 131 ? -21.541 12.596 4.003 1.00 85.81 131 LEU A N 1
ATOM 1103 C CA . LEU A 1 131 ? -20.288 13.330 4.087 1.00 85.81 131 LEU A CA 1
ATOM 1104 C C . LEU A 1 131 ? -19.799 13.746 2.704 1.00 85.81 131 LEU A C 1
ATOM 1106 O O . LEU A 1 131 ? -19.944 13.011 1.727 1.00 85.81 131 LEU A O 1
ATOM 1110 N N . THR A 1 132 ? -19.195 14.925 2.613 1.00 85.56 132 THR A N 1
ATOM 1111 C CA . THR A 1 132 ? -18.430 15.335 1.432 1.00 85.56 132 THR A CA 1
ATOM 1112 C C . THR A 1 132 ? -17.049 14.686 1.430 1.00 85.56 132 THR A C 1
ATOM 1114 O O . THR A 1 132 ? -16.573 14.159 2.433 1.00 85.56 132 THR A O 1
ATOM 1117 N N . GLN A 1 133 ? -16.362 14.765 0.291 1.00 83.75 133 GLN A N 1
ATOM 1118 C CA . GLN A 1 133 ? -14.991 14.278 0.169 1.00 83.75 133 GLN A CA 1
ATOM 1119 C C . GLN A 1 133 ? -14.034 14.909 1.199 1.00 83.75 133 GLN A C 1
ATOM 1121 O O . GLN A 1 133 ? -13.126 14.234 1.675 1.00 83.75 133 GLN A O 1
ATOM 1126 N N . GLU A 1 134 ? -14.201 16.190 1.530 1.00 81.19 134 GLU A N 1
ATOM 1127 C CA . GLU A 1 134 ? -13.379 16.877 2.539 1.00 81.19 134 GLU A CA 1
ATOM 1128 C C . GLU A 1 134 ? -13.714 16.383 3.949 1.00 81.19 134 GLU A C 1
ATOM 1130 O O . GLU A 1 134 ? -12.814 16.025 4.699 1.00 81.19 134 GLU A O 1
ATOM 1135 N N . GLU A 1 135 ? -15.001 16.227 4.267 1.00 81.00 135 GLU A N 1
ATOM 1136 C CA . GLU A 1 135 ? -15.446 15.717 5.570 1.00 81.00 135 GLU A CA 1
ATOM 1137 C C . GLU A 1 135 ? -14.966 14.277 5.821 1.00 81.00 135 GLU A C 1
ATOM 1139 O O . GLU A 1 135 ? -14.562 13.950 6.934 1.00 81.00 135 GLU A O 1
ATOM 1144 N N . VAL A 1 136 ? -14.946 13.420 4.793 1.00 84.12 136 VAL A N 1
ATOM 1145 C CA . VAL A 1 136 ? -14.386 12.060 4.897 1.00 84.12 136 VAL A CA 1
ATOM 1146 C C . VAL A 1 136 ? -12.873 12.095 5.110 1.00 84.12 136 VAL A C 1
ATOM 1148 O O . VAL A 1 136 ? -12.359 11.362 5.954 1.00 84.12 136 VAL A O 1
ATOM 1151 N N . GLN A 1 137 ? -12.154 12.955 4.383 1.00 83.25 137 GLN A N 1
ATOM 1152 C CA . GLN A 1 137 ? -10.713 13.134 4.584 1.00 83.25 137 GLN A CA 1
ATOM 1153 C C . GLN A 1 137 ? -10.413 13.589 6.013 1.00 83.25 137 GLN A C 1
ATOM 1155 O O . GLN A 1 137 ? -9.536 13.026 6.660 1.00 83.25 137 GLN A O 1
ATOM 1160 N N . ASP A 1 138 ? -11.182 14.535 6.545 1.00 81.06 138 ASP A N 1
ATOM 1161 C CA . ASP A 1 138 ? -10.961 15.067 7.886 1.00 81.06 138 ASP A CA 1
ATOM 1162 C C . ASP A 1 138 ? -11.346 14.087 8.994 1.00 81.06 138 ASP A C 1
ATOM 1164 O O . ASP A 1 138 ? -10.660 14.023 10.021 1.00 81.06 138 ASP A O 1
ATOM 1168 N N . MET A 1 139 ? -12.422 13.325 8.799 1.00 80.19 139 MET A N 1
ATOM 1169 C CA . MET A 1 139 ? -12.949 12.389 9.790 1.00 80.19 139 MET A CA 1
ATOM 1170 C C . MET A 1 139 ? -12.107 11.122 9.892 1.00 80.19 139 MET A C 1
ATOM 1172 O O . MET A 1 139 ? -11.741 10.715 10.992 1.00 80.19 139 MET A O 1
ATOM 1176 N N . PHE A 1 140 ? -11.757 10.534 8.749 1.00 79.50 140 PHE A N 1
ATOM 1177 C CA . PHE A 1 140 ? -10.962 9.307 8.684 1.00 79.50 140 PHE A CA 1
ATOM 1178 C C . PHE A 1 140 ? -9.458 9.581 8.545 1.00 79.50 140 PHE A C 1
ATOM 1180 O O . PHE A 1 140 ? -8.658 8.650 8.482 1.00 79.50 140 PHE A O 1
ATOM 1187 N N . LYS A 1 141 ? -9.060 10.862 8.511 1.00 77.94 141 LYS A N 1
ATOM 1188 C CA . LYS A 1 141 ? -7.677 11.317 8.285 1.00 77.94 141 LYS A CA 1
ATOM 1189 C C . LYS A 1 141 ? -7.079 10.763 6.990 1.00 77.94 141 LYS A C 1
ATOM 1191 O O . LYS A 1 141 ? -5.886 10.510 6.903 1.00 77.94 141 LYS A O 1
ATOM 1196 N N . PHE A 1 142 ? -7.901 10.566 5.965 1.00 83.69 142 PHE A N 1
ATOM 1197 C CA . PHE A 1 142 ? -7.426 10.106 4.665 1.00 83.69 142 PHE A CA 1
ATOM 1198 C C . PHE A 1 142 ? -6.847 11.260 3.855 1.00 83.69 142 PHE A C 1
ATOM 1200 O O . PHE A 1 142 ? -7.440 12.333 3.778 1.00 83.69 142 PHE A O 1
ATOM 1207 N N . SER A 1 143 ? -5.731 11.018 3.167 1.00 83.44 143 SER A N 1
ATOM 1208 C CA . SER A 1 143 ? -5.301 11.907 2.093 1.00 83.44 143 SER A CA 1
ATOM 1209 C C . SER A 1 143 ? -6.234 11.764 0.881 1.00 83.44 143 SER A C 1
ATOM 1211 O O . SER A 1 143 ? -6.879 10.730 0.669 1.00 83.44 143 SER A O 1
ATOM 1213 N N . ARG A 1 144 ? -6.290 12.795 0.030 1.00 83.00 144 ARG A N 1
ATOM 1214 C CA . ARG A 1 144 ? -7.083 12.780 -1.213 1.00 83.00 144 ARG A CA 1
ATOM 1215 C C . ARG A 1 144 ? -6.770 11.571 -2.101 1.00 83.00 144 ARG A C 1
ATOM 1217 O O . ARG A 1 144 ? -7.667 11.026 -2.743 1.00 83.00 144 ARG A O 1
ATOM 1224 N N . THR A 1 145 ? -5.503 11.171 -2.154 1.00 84.81 145 THR A N 1
ATOM 1225 C CA . THR A 1 145 ? -5.031 10.000 -2.901 1.00 84.81 145 THR A CA 1
ATOM 1226 C C . THR A 1 145 ? -5.527 8.698 -2.288 1.00 84.81 145 THR A C 1
ATOM 1228 O O . THR A 1 145 ? -6.049 7.866 -3.027 1.00 84.81 145 THR A O 1
ATOM 1231 N N . THR A 1 146 ? -5.457 8.554 -0.959 1.00 83.44 146 THR A N 1
ATOM 1232 C CA . THR A 1 146 ? -5.987 7.384 -0.243 1.00 83.44 146 THR A CA 1
ATOM 1233 C C . THR A 1 146 ? -7.475 7.218 -0.516 1.00 83.44 146 THR A C 1
ATOM 1235 O O . THR A 1 146 ? -7.909 6.151 -0.937 1.00 83.44 146 THR A O 1
ATOM 1238 N N . LEU A 1 147 ? -8.253 8.294 -0.374 1.00 87.38 147 LEU A N 1
ATOM 1239 C CA . LEU A 1 147 ? -9.697 8.251 -0.590 1.00 87.38 147 LEU A CA 1
ATOM 1240 C C . LEU A 1 147 ? -10.062 7.854 -2.030 1.00 87.38 147 LEU A C 1
ATOM 1242 O O . LEU A 1 147 ? -10.931 7.015 -2.237 1.00 87.38 147 LEU A O 1
ATOM 1246 N N . ASN A 1 148 ? -9.373 8.398 -3.037 1.00 87.44 148 ASN A N 1
ATOM 1247 C CA . ASN A 1 148 ? -9.616 8.013 -4.431 1.00 87.44 148 ASN A CA 1
ATOM 1248 C C . ASN A 1 148 ? -9.278 6.545 -4.713 1.00 87.44 148 ASN A C 1
ATOM 1250 O O . ASN A 1 148 ? -9.984 5.910 -5.494 1.00 87.44 148 ASN A O 1
ATOM 1254 N N . ARG A 1 149 ? -8.226 6.012 -4.081 1.00 85.31 149 ARG A N 1
ATOM 1255 C CA . ARG A 1 149 ? -7.862 4.597 -4.198 1.00 85.31 149 ARG A CA 1
ATOM 1256 C C . ARG A 1 149 ? -8.952 3.706 -3.608 1.00 85.31 149 ARG A C 1
ATOM 1258 O O . ARG A 1 149 ? -9.408 2.797 -4.284 1.00 85.31 149 ARG A O 1
ATOM 1265 N N . ARG A 1 150 ? -9.449 4.034 -2.412 1.00 85.94 150 ARG A N 1
ATOM 1266 C CA . ARG A 1 150 ? -10.534 3.278 -1.765 1.00 85.94 150 ARG A CA 1
ATOM 1267 C C . ARG A 1 150 ? -11.822 3.289 -2.586 1.00 85.94 150 ARG A C 1
ATOM 1269 O O . ARG A 1 150 ? -12.461 2.258 -2.733 1.00 85.94 150 ARG A O 1
ATOM 1276 N N . ILE A 1 151 ? -12.158 4.413 -3.221 1.00 89.12 151 ILE A N 1
ATOM 1277 C CA . ILE A 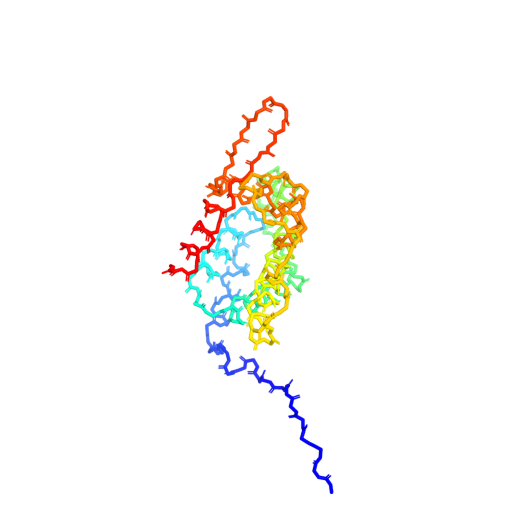1 151 ? -13.281 4.470 -4.174 1.00 89.12 151 ILE A CA 1
ATOM 1278 C C . ILE A 1 151 ? -13.070 3.508 -5.353 1.00 89.12 151 ILE A C 1
ATOM 1280 O O . ILE A 1 151 ? -14.023 2.878 -5.798 1.00 89.12 151 ILE A O 1
ATOM 1284 N N . ALA A 1 152 ? -11.839 3.378 -5.856 1.00 85.94 152 ALA A N 1
ATOM 1285 C CA . ALA A 1 152 ? -11.519 2.425 -6.919 1.00 85.94 152 ALA A CA 1
ATOM 1286 C C . ALA A 1 152 ? -11.545 0.959 -6.438 1.00 85.94 152 ALA A C 1
ATOM 1288 O O . ALA A 1 152 ? -11.891 0.079 -7.217 1.00 85.94 152 ALA A O 1
ATOM 1289 N N . GLU A 1 153 ? -11.237 0.711 -5.161 1.00 83.12 153 GLU A N 1
ATOM 1290 C CA . GLU A 1 153 ? -11.349 -0.598 -4.492 1.00 83.12 153 GLU A CA 1
ATOM 1291 C C . GLU A 1 153 ? -12.802 -0.997 -4.171 1.00 83.12 153 GLU A C 1
ATOM 1293 O O . GLU A 1 153 ? -13.044 -2.112 -3.718 1.00 83.12 153 GLU A O 1
ATOM 1298 N N . GLY A 1 154 ? -13.776 -0.115 -4.417 1.00 85.69 154 GLY A N 1
ATOM 1299 C CA . GLY A 1 154 ? -15.198 -0.394 -4.202 1.00 85.69 154 GLY A CA 1
ATOM 1300 C C . GLY A 1 154 ? -15.795 0.236 -2.944 1.00 85.69 154 GLY A C 1
ATOM 1301 O O . GLY A 1 154 ? -16.909 -0.121 -2.570 1.00 85.69 154 GLY A O 1
ATOM 1302 N N . MET A 1 155 ? -15.104 1.189 -2.308 1.00 87.88 155 MET A N 1
ATOM 1303 C CA . MET A 1 155 ? -15.671 1.971 -1.206 1.00 87.88 155 MET A CA 1
ATOM 1304 C C . MET A 1 155 ? -16.975 2.660 -1.656 1.00 87.88 155 MET A C 1
ATOM 1306 O O . MET A 1 155 ? -16.960 3.377 -2.668 1.00 87.88 155 MET A O 1
ATOM 1310 N N . PRO A 1 156 ? -18.082 2.509 -0.901 1.00 87.50 156 PRO A N 1
ATOM 1311 C CA . PRO A 1 156 ? -19.369 3.104 -1.241 1.00 87.50 156 PRO A CA 1
ATOM 1312 C C . PRO A 1 156 ? -19.269 4.620 -1.428 1.00 87.50 156 PRO A C 1
ATOM 1314 O O . PRO A 1 156 ? -18.888 5.366 -0.521 1.00 87.50 156 PRO A O 1
ATOM 1317 N N . CYS A 1 157 ? -19.596 5.090 -2.633 1.00 90.69 157 CYS A N 1
ATOM 1318 C CA . CYS A 1 157 ? -19.629 6.511 -2.953 1.00 90.69 157 CYS A CA 1
ATOM 1319 C C . CYS A 1 157 ? -20.800 6.833 -3.883 1.00 90.69 157 CYS A C 1
ATOM 1321 O O . CYS A 1 157 ? -21.113 6.091 -4.813 1.00 90.69 157 CYS A O 1
ATOM 1323 N N . HIS A 1 158 ? -21.434 7.975 -3.643 1.00 87.94 158 HIS A N 1
ATOM 1324 C CA . HIS A 1 158 ? -22.617 8.420 -4.367 1.00 87.94 158 HIS A CA 1
ATOM 1325 C C . HIS A 1 158 ? -22.311 9.728 -5.080 1.00 87.94 158 HIS A C 1
ATOM 1327 O O . HIS A 1 158 ? -21.959 10.735 -4.461 1.00 87.94 158 HIS A O 1
ATOM 1333 N N . GLN A 1 159 ? -22.432 9.730 -6.404 1.00 87.19 159 GLN A N 1
ATOM 1334 C CA . GLN A 1 159 ? -22.166 10.915 -7.209 1.00 87.19 159 GLN A CA 1
ATOM 1335 C C . GLN A 1 159 ? -23.462 11.683 -7.482 1.00 87.19 159 GLN A C 1
ATOM 1337 O O . GLN A 1 159 ? -24.392 11.161 -8.092 1.00 87.19 159 GLN A O 1
ATOM 1342 N N . LYS A 1 160 ? -23.503 12.962 -7.093 1.00 76.81 160 LYS A N 1
ATOM 1343 C CA . LYS A 1 160 ? -24.589 13.886 -7.450 1.00 76.81 160 LYS A CA 1
ATOM 1344 C C . LYS A 1 160 ? -24.008 15.065 -8.227 1.00 76.81 160 LYS A C 1
ATOM 1346 O O . LYS A 1 160 ? -23.452 16.008 -7.663 1.00 76.81 160 LYS A O 1
ATOM 1351 N N . GLY A 1 161 ? -24.105 14.989 -9.555 1.00 81.38 161 GLY A N 1
ATOM 1352 C CA . GLY A 1 161 ? -23.470 15.945 -10.465 1.00 81.38 161 GLY A CA 1
ATOM 1353 C C . GLY A 1 161 ? -21.943 15.823 -10.440 1.00 81.38 161 GLY A C 1
ATOM 1354 O O . GLY A 1 161 ? -21.398 14.760 -10.730 1.00 81.38 161 GLY A O 1
ATOM 1355 N N . LYS A 1 162 ? -21.244 16.912 -10.098 1.00 77.44 162 LYS A N 1
ATOM 1356 C CA . LYS A 1 162 ? -19.770 16.941 -9.982 1.00 77.44 162 LYS A CA 1
ATOM 1357 C C . LYS A 1 162 ? -19.252 16.565 -8.588 1.00 77.44 162 LYS A C 1
ATOM 1359 O O . LYS A 1 162 ? -18.047 16.401 -8.425 1.00 77.44 162 LYS A O 1
ATOM 1364 N N . PHE A 1 163 ? -20.134 16.449 -7.597 1.00 78.75 163 PHE A N 1
ATOM 1365 C CA . PHE A 1 163 ? -19.753 16.211 -6.207 1.00 78.75 163 PHE A CA 1
ATOM 1366 C C . PHE A 1 163 ? -19.951 14.743 -5.822 1.00 78.75 163 PHE A C 1
ATOM 1368 O O . PHE A 1 163 ? -20.935 14.114 -6.223 1.00 78.75 163 PHE A O 1
ATOM 1375 N N . LYS A 1 164 ? -19.007 14.218 -5.035 1.00 84.25 164 LYS A N 1
ATOM 1376 C CA . LYS A 1 164 ? -19.069 12.888 -4.424 1.00 84.25 164 LYS A CA 1
ATOM 1377 C C . LYS A 1 164 ? -19.504 13.011 -2.968 1.00 84.25 164 LYS A C 1
ATOM 1379 O O . LYS A 1 164 ? -18.967 13.846 -2.235 1.00 84.25 164 LYS A O 1
ATOM 1384 N N . PHE A 1 165 ? -20.448 12.167 -2.582 1.00 87.38 165 PHE A N 1
ATOM 1385 C CA . PHE A 1 165 ? -20.985 12.056 -1.237 1.00 87.38 165 PHE A CA 1
ATOM 1386 C C . PHE A 1 165 ? -20.800 10.632 -0.723 1.00 87.38 165 PHE A C 1
ATOM 1388 O O . PHE A 1 165 ? -20.824 9.675 -1.495 1.00 87.38 165 PHE A O 1
ATOM 1395 N N . PHE A 1 166 ? -20.617 10.504 0.581 1.00 90.25 166 PHE A N 1
ATOM 1396 C CA . PHE A 1 166 ? -20.313 9.244 1.241 1.00 90.25 166 PHE A CA 1
ATOM 1397 C C . PHE A 1 166 ? -21.291 9.049 2.382 1.00 90.25 166 PHE A C 1
ATOM 1399 O O . PHE A 1 166 ? -21.424 9.936 3.225 1.00 90.25 166 PHE A O 1
ATOM 1406 N N . ASN A 1 167 ? -21.983 7.916 2.400 1.00 87.94 167 ASN A N 1
ATOM 1407 C CA . ASN A 1 167 ? -22.795 7.564 3.549 1.00 87.94 167 ASN A CA 1
ATOM 1408 C C . ASN A 1 167 ? -21.870 7.028 4.650 1.00 87.94 167 ASN A C 1
ATOM 1410 O O . ASN A 1 167 ? -21.085 6.113 4.409 1.00 87.94 167 ASN A O 1
ATOM 1414 N N . LEU A 1 168 ? -21.939 7.621 5.841 1.00 84.00 168 LEU A N 1
ATOM 1415 C CA . LEU A 1 168 ? -21.117 7.229 6.984 1.00 84.00 168 LEU A CA 1
ATOM 1416 C C . LEU A 1 168 ? -21.292 5.744 7.340 1.00 84.00 168 LEU A C 1
ATOM 1418 O O . LEU A 1 168 ? -20.299 5.076 7.615 1.00 84.00 168 LEU A O 1
ATOM 1422 N N . GLU A 1 169 ? -22.527 5.240 7.337 1.00 82.94 169 GLU A N 1
ATOM 1423 C CA . GLU A 1 169 ? -22.828 3.853 7.705 1.00 82.94 169 GLU A CA 1
ATOM 1424 C C . GLU A 1 169 ? -22.198 2.892 6.699 1.00 82.94 169 GLU A C 1
ATOM 1426 O O . GLU A 1 169 ? -21.370 2.078 7.098 1.00 82.94 169 GLU A O 1
ATOM 1431 N N . GLU A 1 170 ? -22.462 3.087 5.405 1.00 84.38 170 GLU A N 1
ATOM 1432 C CA . GLU A 1 170 ? -21.903 2.264 4.321 1.00 84.38 170 GLU A CA 1
ATOM 1433 C C . GLU A 1 170 ? -20.367 2.262 4.333 1.00 84.38 170 GLU A C 1
ATOM 1435 O O . GLU A 1 170 ? -19.735 1.218 4.196 1.00 84.38 170 GLU A O 1
ATOM 1440 N N . VAL A 1 171 ? -19.745 3.427 4.540 1.00 85.06 171 VAL A N 1
ATOM 1441 C CA . VAL A 1 171 ? -18.284 3.537 4.643 1.00 85.06 171 VAL A CA 1
ATOM 1442 C C . VAL A 1 171 ? -17.758 2.817 5.881 1.00 85.06 171 VAL A C 1
ATOM 1444 O O . VAL A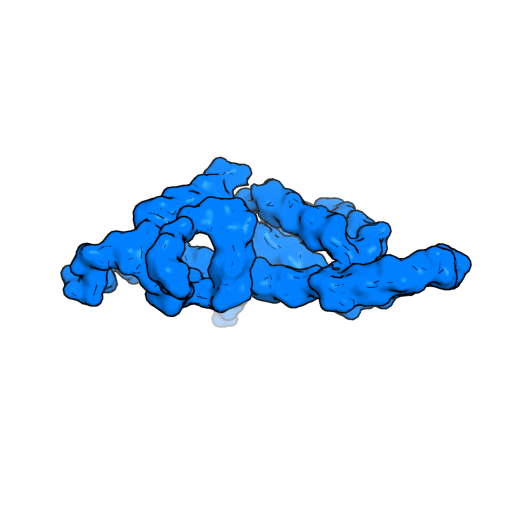 1 171 ? -16.728 2.151 5.813 1.00 85.06 171 VAL A O 1
ATOM 1447 N N . SER A 1 172 ? -18.442 2.947 7.017 1.00 81.31 172 SER A N 1
ATOM 1448 C CA . SER A 1 172 ? -18.028 2.301 8.261 1.00 81.31 172 SER A CA 1
ATOM 1449 C C . SER A 1 172 ? -18.194 0.782 8.221 1.00 81.31 172 SER A C 1
ATOM 1451 O O . SER A 1 172 ? -17.370 0.076 8.793 1.00 81.31 172 SER A O 1
ATOM 1453 N N . GLU A 1 173 ? -19.231 0.279 7.549 1.00 83.44 173 GLU A N 1
ATOM 1454 C CA . GL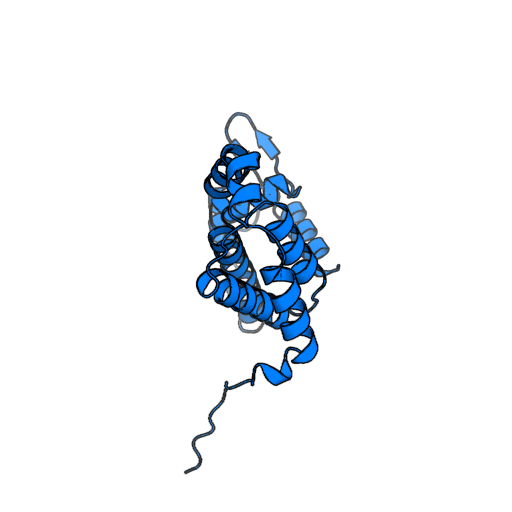U A 1 173 ? -19.452 -1.149 7.321 1.00 83.44 173 GLU A CA 1
ATOM 1455 C C . GLU A 1 173 ? -18.393 -1.707 6.380 1.00 83.44 173 GLU A C 1
ATOM 1457 O O . GLU A 1 173 ? -17.721 -2.669 6.737 1.00 83.44 173 GLU A O 1
ATOM 1462 N N . TRP A 1 174 ? -18.139 -1.027 5.261 1.00 85.69 174 TRP A N 1
ATOM 1463 C CA . TRP A 1 174 ? -17.083 -1.405 4.326 1.00 85.69 174 TRP A CA 1
ATOM 1464 C C . TRP A 1 174 ? -15.700 -1.468 4.996 1.00 85.69 174 TRP A C 1
ATOM 1466 O O . TRP A 1 174 ? -14.946 -2.415 4.792 1.00 85.69 174 TRP A O 1
ATOM 1476 N N . LEU A 1 175 ? -15.376 -0.496 5.860 1.00 82.25 175 LEU A N 1
ATOM 1477 C CA . LEU A 1 175 ? -14.117 -0.498 6.616 1.00 82.25 175 LEU A CA 1
ATOM 1478 C C . LEU A 1 175 ? -14.022 -1.659 7.617 1.00 82.25 175 LEU A C 1
ATOM 1480 O O . LEU A 1 175 ? -12.928 -2.165 7.847 1.00 82.25 175 LEU A O 1
ATOM 1484 N N . LYS A 1 176 ? -15.143 -2.082 8.213 1.00 79.38 176 LYS A N 1
ATOM 1485 C CA . LYS A 1 176 ? -15.187 -3.235 9.128 1.00 79.38 176 LYS A CA 1
ATOM 1486 C C . LYS A 1 176 ? -15.084 -4.562 8.387 1.00 79.38 176 LYS A C 1
ATOM 1488 O O . LYS A 1 176 ? -14.477 -5.492 8.906 1.00 79.38 176 LYS A O 1
ATOM 1493 N N . GLU A 1 177 ? -15.668 -4.663 7.197 1.00 73.06 177 GLU A N 1
ATOM 1494 C CA . GLU A 1 177 ? -15.527 -5.843 6.341 1.00 73.06 177 GLU A CA 1
ATOM 1495 C C . GLU A 1 177 ? -14.067 -6.040 5.901 1.00 73.06 177 GLU A C 1
ATOM 1497 O O . GLU A 1 177 ? -13.596 -7.173 5.892 1.00 73.06 177 GLU A O 1
ATOM 1502 N N . ASP A 1 178 ? -13.319 -4.954 5.666 1.00 60.97 178 ASP A N 1
ATOM 1503 C CA . ASP A 1 178 ? -11.867 -4.987 5.391 1.00 60.97 178 ASP A CA 1
ATOM 1504 C C . ASP A 1 178 ? -11.022 -5.374 6.636 1.00 60.97 178 ASP A C 1
ATOM 1506 O O . ASP A 1 178 ? -9.866 -5.777 6.505 1.00 60.97 178 ASP A O 1
ATOM 1510 N N . GLU A 1 179 ? -11.573 -5.271 7.858 1.00 53.16 179 GLU A N 1
ATOM 1511 C CA . GLU A 1 179 ? -10.933 -5.720 9.113 1.00 53.16 179 GLU A CA 1
ATOM 1512 C C . GLU A 1 179 ? -11.277 -7.173 9.502 1.00 53.16 179 GLU A C 1
ATOM 1514 O O . GLU A 1 179 ? -10.563 -7.772 10.308 1.00 53.16 179 GLU A O 1
ATOM 1519 N N . ALA A 1 180 ? -12.373 -7.732 8.976 1.00 42.62 180 ALA A N 1
ATOM 1520 C CA . ALA A 1 180 ? -12.888 -9.057 9.340 1.00 42.62 180 ALA A CA 1
ATOM 1521 C C . ALA A 1 180 ? -12.386 -10.203 8.437 1.00 42.62 180 ALA A C 1
ATOM 1523 O O . ALA A 1 180 ? -12.691 -11.370 8.708 1.00 42.62 180 ALA A O 1
ATOM 1524 N N . VAL A 1 181 ? -11.628 -9.872 7.390 1.00 41.00 181 VAL A N 1
ATOM 1525 C CA . VAL A 1 181 ? -10.945 -10.798 6.469 1.00 41.00 181 VAL A CA 1
ATOM 1526 C C . VAL A 1 181 ? -9.457 -10.852 6.802 1.00 41.00 181 VAL A C 1
ATOM 1528 O O . VAL A 1 181 ? -8.915 -11.982 6.815 1.00 41.00 181 VAL A O 1
#

Sequence (181 aa):
MKKISKYQTSWTSIAKPNELDKFKRKILLKPINQDLIEFIEDKIKGLIGIDEKMLYLHFAKKELLHTERRPDFEHFVAFEDNYMNDRQNFNPIKWIDVELEFWTNIKLLNSNQQTSSEIAQAKLTLSKSWLTQEEVQDMFKFSRTTLNRRIAEGMPCHQKGKFKFFNLEEVSEWLKEDEAV

Foldseek 3Di:
DDDDPDDPPPPCNLDPPVVLVVLLVVLLPDALAVVSLVSLVVVLLPDQDLVSSLVSLVSSLVSVVPDDDDDDPVVCVVCVVVNVVRVVPGDSNVVSVLVNQQSVLVVVVVVVVVPDPDPPPPDDDPDDQKDWPVRCCVVSVHDNVNVVVVVVVPQDWDDDPPTIIHGPVSNVVVVVVSNVD

pLDDT: mean 76.29, std 15.45, range [34.31, 92.56]

Radius of gyration: 20.32 Å; chains: 1; bounding box: 49×36×66 Å

Organism: NCBI:txid2571271

Secondary structure (DSSP, 8-state):
----------GGGTS-HHHHHHHHHHHHHS-SSHHHHHHHHHHHHT---HHHHHHHHHHHHHHHHH------HHHHHHTHHHHHHHHHH--HHHHHHHHHHHHHHHHHHHHHHTT-SSSTTSSS-TT--EEEHHHHHHHHT--HHHHHHHHHTT---EEETTEEEEEHHHHHHHHHHTT--